Protein AF-A0A0K9FHQ9-F1 (afdb_monomer)

pLDDT: mean 81.81, std 12.91, range [49.12, 95.75]

InterPro domains:
  IPR025246 Transposase IS30-like HTH domain [PF13936] (34-62)
  IPR036388 Winged helix-like DNA-binding domain superfamily [G3DSA:1.10.10.10] (31-66)

Nearest PDB structures (foldseek):
  5cy1-assembly1_A  TM=9.011E-01  e=2.044E-01  Escherichia coli
  7vim-assembly1_A  TM=8.347E-01  e=3.493E-01  Edwardsiella piscicida
  4ldz-assembly1_B  TM=8.366E-01  e=3.493E-01  Bacillus subtilis subsp. subtilis str. 168
  3c57-assembly1_A  TM=8.627E-01  e=5.583E-01  Mycobacterium tuberculosis

Foldseek 3Di:
DDDDDDDDPDPPPPCPDADPVHDDDDDDDLVLLVVCVVVVDDLVVVCVVRVHDSVSSVVSVVVVVD

Secondary structure (DSSP, 8-state):
-------------------TT-SPPP---HHHHHHHHHTT--HHHHHHHHTS-HHHHHHHHHTT--

Organism: NCBI:txid582475

Radius of gyration: 22.37 Å; Cα contacts (8 Å, |Δi|>4): 21; chains: 1; bounding box: 34×65×37 Å

Sequence (66 aa):
MQIKFWKSKKENKEWRGGNSNGRPKVTINKSKLLHLKDAGKSNREIARILRVSEATIRRRLKDLEG

Solvent-accessible surface area (backbone atoms only — not comparable to full-atom values): 4504 Å² total; per-residue (Å²): 137,85,85,82,81,81,78,78,81,76,78,82,76,76,83,85,72,74,64,92,81,57,77,80,78,83,89,68,66,62,68,62,53,49,54,43,47,76,69,67,50,51,62,64,56,50,13,62,77,69,73,49,54,43,68,57,47,56,52,51,52,54,67,66,79,103

Mean predicted aligned error: 11.33 Å

Structure (mmCIF, N/CA/C/O backbone):
data_AF-A0A0K9FHQ9-F1
#
_entry.id   AF-A0A0K9FHQ9-F1
#
loop_
_atom_site.group_PDB
_atom_site.id
_atom_site.type_symbol
_atom_site.label_atom_id
_atom_site.label_alt_id
_atom_site.label_comp_id
_atom_site.label_asym_id
_atom_site.label_entity_id
_atom_site.label_seq_id
_atom_site.pdbx_PDB_ins_code
_atom_site.Cartn_x
_atom_site.Cartn_y
_atom_site.Cartn_z
_atom_site.occupancy
_atom_site.B_iso_or_equiv
_atom_site.auth_seq_id
_atom_site.auth_comp_id
_atom_site.auth_asym_id
_atom_site.auth_atom_id
_atom_site.pdbx_PDB_model_num
ATOM 1 N N . MET A 1 1 ? 19.823 -55.896 -24.851 1.00 49.12 1 MET A N 1
ATOM 2 C CA . MET A 1 1 ? 18.816 -54.814 -24.763 1.00 49.12 1 MET A CA 1
ATOM 3 C C . MET A 1 1 ? 19.540 -53.555 -24.294 1.00 49.12 1 MET A C 1
ATOM 5 O O . MET A 1 1 ? 20.011 -53.535 -23.168 1.00 49.12 1 MET A O 1
ATOM 9 N N . GLN A 1 2 ? 19.783 -52.583 -25.178 1.00 50.97 2 GLN A N 1
ATOM 10 C CA . GLN A 1 2 ? 20.687 -51.457 -24.899 1.00 50.97 2 GLN A CA 1
ATOM 11 C C . GLN A 1 2 ? 19.870 -50.206 -24.548 1.00 50.97 2 GLN A C 1
ATOM 13 O O . GLN A 1 2 ? 19.169 -49.657 -25.397 1.00 50.97 2 GLN A O 1
ATOM 18 N N . ILE A 1 3 ? 19.928 -49.781 -23.284 1.00 58.59 3 ILE A N 1
ATOM 19 C CA . ILE A 1 3 ? 19.208 -48.606 -22.777 1.00 58.59 3 ILE A CA 1
ATOM 20 C C . ILE A 1 3 ? 19.970 -47.353 -23.225 1.00 58.59 3 ILE A C 1
ATOM 22 O O . ILE A 1 3 ? 21.079 -47.087 -22.764 1.00 58.59 3 ILE A O 1
ATOM 26 N N . LYS A 1 4 ? 19.392 -46.585 -24.153 1.00 55.97 4 LYS A N 1
ATOM 27 C CA . LYS A 1 4 ? 19.947 -45.302 -24.603 1.00 55.97 4 LYS A CA 1
ATOM 28 C C . LYS A 1 4 ? 19.58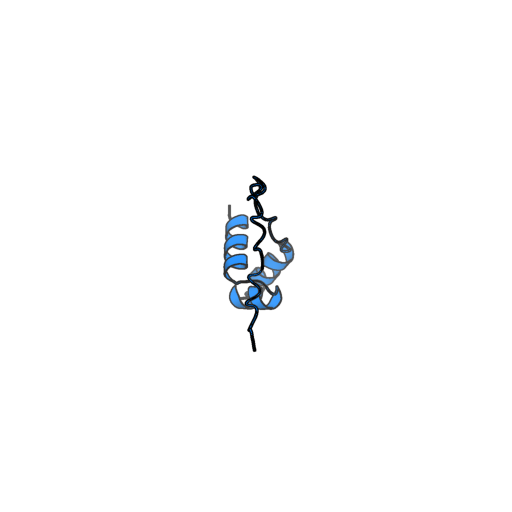5 -44.220 -23.584 1.00 55.97 4 LYS A C 1
ATOM 30 O O . LYS A 1 4 ? 18.443 -43.778 -23.524 1.00 55.97 4 LYS A O 1
ATOM 35 N N . PHE A 1 5 ? 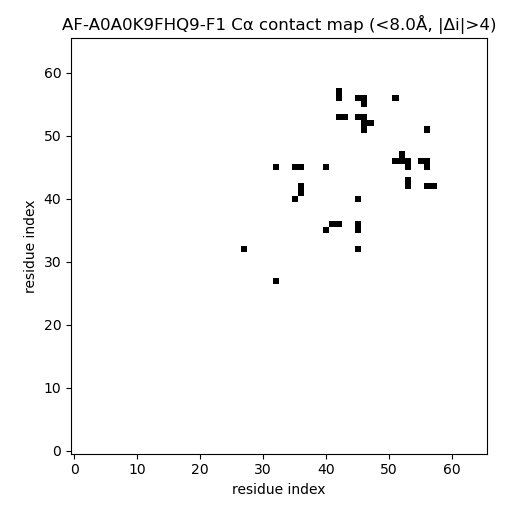20.560 -43.795 -22.784 1.00 59.00 5 PHE A N 1
ATOM 36 C CA . PHE A 1 5 ? 20.400 -42.670 -21.864 1.00 59.00 5 PHE A CA 1
ATOM 37 C C . PHE A 1 5 ? 20.414 -41.360 -22.665 1.00 59.00 5 PHE A C 1
ATOM 39 O O . PHE A 1 5 ? 21.463 -40.901 -23.122 1.00 59.00 5 PHE A O 1
ATOM 46 N N . TRP A 1 6 ? 19.240 -40.771 -22.900 1.00 63.66 6 TRP A N 1
ATOM 47 C CA . TRP A 1 6 ? 19.121 -39.529 -23.661 1.00 63.66 6 TRP A CA 1
ATOM 48 C C . TRP A 1 6 ? 19.507 -38.344 -22.768 1.00 63.66 6 TRP A C 1
ATOM 50 O O . TRP A 1 6 ? 18.724 -37.864 -21.951 1.00 63.66 6 TRP A O 1
ATOM 60 N N . LYS A 1 7 ? 20.755 -37.881 -22.883 1.00 61.91 7 LYS A N 1
ATOM 61 C CA . LYS A 1 7 ? 21.228 -36.694 -22.163 1.00 61.91 7 LYS A CA 1
ATOM 62 C C . LYS A 1 7 ? 20.642 -35.452 -22.842 1.00 61.91 7 LYS A C 1
ATOM 64 O O . LYS A 1 7 ? 21.107 -35.048 -23.906 1.00 61.91 7 LYS A O 1
ATOM 69 N N . SER A 1 8 ? 19.597 -34.879 -22.247 1.00 66.81 8 SER A N 1
ATOM 70 C CA . SER A 1 8 ? 19.001 -33.619 -22.703 1.00 66.81 8 SER A CA 1
ATOM 71 C C . SER A 1 8 ? 20.073 -32.522 -22.755 1.00 66.81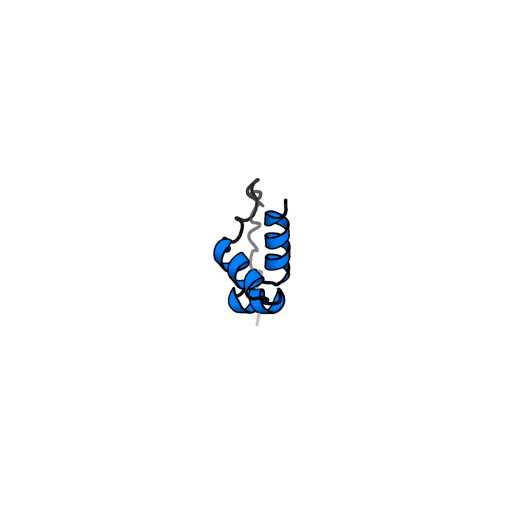 8 SER A C 1
ATOM 73 O O . SER A 1 8 ? 20.750 -32.255 -21.756 1.00 66.81 8 SER A O 1
ATOM 75 N N . LYS A 1 9 ? 20.265 -31.910 -23.931 1.00 63.56 9 LYS A N 1
ATOM 76 C CA . LYS A 1 9 ? 21.151 -30.752 -24.094 1.00 63.56 9 LYS A CA 1
ATOM 77 C C . LYS A 1 9 ? 20.502 -29.558 -23.398 1.00 63.56 9 LYS A C 1
ATOM 79 O O . LYS A 1 9 ? 19.561 -28.967 -23.916 1.00 63.56 9 LYS A O 1
ATOM 84 N N . LYS A 1 10 ? 21.013 -29.191 -22.224 1.00 65.81 10 LYS A N 1
ATOM 85 C CA . LYS 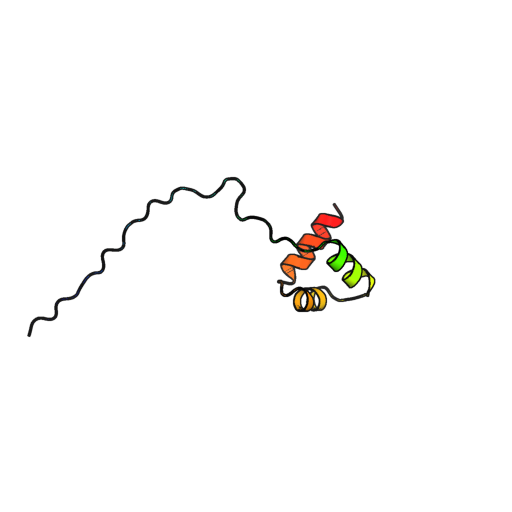A 1 10 ? 20.660 -27.927 -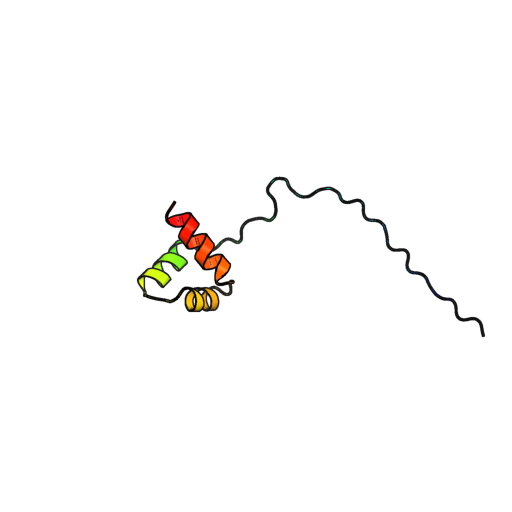21.574 1.00 65.81 10 LYS A CA 1
ATOM 86 C C . LYS A 1 10 ? 21.284 -26.796 -22.388 1.00 65.81 10 LYS A C 1
ATOM 88 O O . LYS A 1 10 ? 22.495 -26.601 -22.337 1.00 65.81 10 LYS A O 1
ATOM 93 N N . GLU A 1 11 ? 20.467 -26.098 -23.170 1.00 67.19 11 GLU A N 1
ATOM 94 C CA . GLU A 1 11 ? 20.893 -24.888 -23.869 1.00 67.19 11 GLU A CA 1
ATOM 95 C C . GLU A 1 11 ? 21.431 -23.879 -22.851 1.00 67.19 11 GLU A C 1
ATOM 97 O O . GLU A 1 11 ? 20.745 -23.491 -21.899 1.00 67.19 11 GLU A O 1
ATOM 102 N N . ASN A 1 12 ? 22.690 -23.488 -23.031 1.00 68.12 12 ASN A N 1
ATOM 103 C CA . ASN A 1 12 ? 23.352 -22.498 -22.202 1.00 68.12 12 ASN A CA 1
ATOM 104 C C . ASN A 1 12 ? 22.859 -21.115 -22.649 1.00 68.12 12 ASN A C 1
ATOM 106 O O . ASN A 1 12 ? 23.455 -20.482 -23.516 1.00 68.12 12 ASN A O 1
ATOM 110 N N . LYS A 1 13 ? 21.692 -20.691 -22.147 1.00 70.62 13 LYS A N 1
ATOM 111 C CA . LYS A 1 13 ? 21.182 -19.338 -22.400 1.00 70.62 13 LYS A CA 1
ATOM 112 C C . LYS A 1 13 ? 22.126 -18.339 -21.739 1.00 70.62 13 LYS A C 1
ATOM 114 O O . LYS A 1 13 ? 22.124 -18.213 -20.516 1.00 70.62 13 LYS A O 1
ATOM 119 N N . GLU A 1 14 ? 22.907 -17.638 -22.556 1.00 72.25 14 GLU A N 1
ATOM 120 C CA . GLU A 1 14 ? 23.732 -16.516 -22.116 1.00 72.25 14 GLU A CA 1
ATOM 121 C C . GLU A 1 14 ? 22.876 -15.500 -21.350 1.00 72.25 14 GLU A C 1
ATOM 123 O O . GLU A 1 14 ? 21.783 -15.109 -21.780 1.00 72.25 14 GLU A O 1
ATOM 128 N N . TRP A 1 15 ? 23.362 -15.096 -20.178 1.00 72.94 15 TRP A N 1
ATOM 129 C CA . TRP A 1 15 ? 22.681 -14.143 -19.312 1.00 72.94 15 TRP A CA 1
ATOM 130 C C . TRP A 1 15 ? 22.750 -12.755 -19.959 1.00 72.94 15 TRP A C 1
ATOM 132 O O . TRP A 1 15 ? 23.784 -12.098 -19.926 1.00 72.94 15 TRP A O 1
ATOM 142 N N . ARG A 1 16 ? 21.649 -12.288 -20.559 1.00 74.62 16 ARG A N 1
ATOM 143 C CA . ARG A 1 16 ? 21.596 -11.016 -21.314 1.00 74.62 16 ARG A CA 1
ATOM 144 C C . ARG A 1 16 ? 21.571 -9.748 -20.443 1.00 74.62 16 ARG A C 1
ATOM 146 O O . ARG A 1 16 ? 21.237 -8.674 -20.932 1.00 74.62 16 ARG A O 1
ATOM 153 N N . GLY A 1 17 ? 21.907 -9.872 -19.159 1.00 71.56 17 GLY A N 1
ATOM 154 C CA . GLY A 1 17 ? 21.737 -8.810 -18.169 1.00 71.56 17 GLY A CA 1
ATOM 155 C C . GLY A 1 17 ? 20.268 -8.561 -17.800 1.00 71.56 17 GLY A C 1
ATOM 156 O O . GLY A 1 17 ? 19.338 -8.981 -18.488 1.00 71.56 17 GLY A O 1
ATOM 157 N N . GLY A 1 18 ? 20.056 -7.902 -16.660 1.00 73.00 18 GLY A N 1
ATOM 158 C CA . GLY A 1 18 ? 18.740 -7.437 -16.218 1.00 73.00 18 GLY A CA 1
ATOM 159 C C . GLY A 1 18 ? 18.549 -5.954 -16.530 1.00 73.00 18 GLY A C 1
ATOM 160 O O . GLY A 1 18 ? 19.518 -5.202 -16.556 1.00 73.00 18 GLY A O 1
ATOM 161 N N . ASN A 1 19 ? 17.299 -5.524 -16.730 1.00 77.38 19 ASN A N 1
ATOM 162 C CA . ASN A 1 19 ? 16.931 -4.104 -16.808 1.00 77.38 19 ASN A CA 1
ATOM 163 C C . ASN A 1 19 ? 17.597 -3.311 -15.666 1.00 77.38 19 ASN A C 1
ATOM 165 O O . ASN A 1 19 ? 17.456 -3.702 -14.505 1.00 77.38 19 ASN A O 1
ATOM 169 N N . SER A 1 20 ? 18.255 -2.189 -15.978 1.00 77.81 20 SER A N 1
ATOM 170 C CA . SER A 1 20 ? 18.873 -1.297 -14.982 1.00 77.81 20 SER A CA 1
ATOM 171 C C . SER A 1 20 ? 17.862 -0.779 -13.954 1.00 77.81 20 SER A C 1
ATOM 173 O O . SER A 1 20 ? 18.205 -0.571 -12.794 1.00 77.81 20 SER A O 1
ATOM 175 N N . ASN A 1 21 ? 16.591 -0.662 -14.346 1.00 80.38 21 ASN A N 1
ATOM 176 C CA . ASN A 1 21 ? 15.490 -0.263 -13.466 1.00 80.38 21 ASN A CA 1
ATOM 177 C C . ASN A 1 21 ? 14.878 -1.432 -12.665 1.00 80.38 21 ASN A C 1
ATOM 179 O O . ASN A 1 21 ? 13.931 -1.241 -11.900 1.00 80.38 21 ASN A O 1
ATOM 183 N N . GLY A 1 22 ? 15.394 -2.653 -12.834 1.00 82.69 22 GLY A N 1
ATOM 184 C CA . GLY A 1 22 ? 14.932 -3.849 -12.139 1.00 82.69 22 GLY A CA 1
ATOM 185 C C . GLY A 1 22 ? 13.502 -4.270 -12.497 1.00 82.69 22 GLY A C 1
ATOM 186 O O . GLY A 1 22 ? 12.966 -3.961 -13.566 1.00 82.69 22 GLY A O 1
ATOM 187 N N . ARG A 1 23 ? 12.880 -5.036 -11.592 1.00 79.06 23 ARG A N 1
ATOM 188 C CA . ARG A 1 23 ? 11.484 -5.479 -11.718 1.00 79.06 23 ARG A CA 1
ATOM 189 C C . ARG A 1 23 ? 10.544 -4.288 -11.476 1.00 79.06 23 ARG A C 1
ATOM 191 O O . ARG A 1 23 ? 10.688 -3.633 -10.440 1.00 79.06 23 ARG A O 1
ATOM 198 N N . PRO A 1 24 ? 9.545 -4.045 -12.345 1.00 78.56 24 PRO A N 1
ATOM 199 C CA . PRO A 1 24 ? 8.586 -2.964 -12.142 1.00 78.56 24 PRO A CA 1
ATOM 200 C C . PRO A 1 24 ? 7.886 -3.090 -10.782 1.00 78.56 24 PRO A C 1
ATOM 202 O O . PRO A 1 24 ? 7.521 -4.187 -10.343 1.00 78.56 24 PRO A O 1
ATOM 205 N N . LYS A 1 25 ? 7.716 -1.955 -10.091 1.00 78.56 25 LYS A N 1
ATOM 206 C CA . LYS A 1 25 ? 7.054 -1.913 -8.781 1.00 78.56 25 LYS A CA 1
ATOM 207 C C . LYS A 1 25 ? 5.592 -2.336 -8.937 1.00 78.56 25 LYS A C 1
ATOM 209 O O . LYS A 1 25 ? 4.880 -1.822 -9.788 1.00 78.56 25 LYS A O 1
ATOM 214 N N . VAL A 1 26 ? 5.126 -3.225 -8.058 1.00 78.62 26 VAL A N 1
ATOM 215 C CA . VAL A 1 26 ? 3.706 -3.609 -7.992 1.00 78.62 26 VAL A CA 1
ATOM 216 C C . VAL A 1 26 ? 2.862 -2.378 -7.665 1.00 78.62 26 VAL A C 1
ATOM 218 O O . VAL A 1 26 ? 3.043 -1.778 -6.603 1.00 78.62 26 VAL A O 1
ATOM 221 N N . THR A 1 27 ? 1.938 -1.997 -8.535 1.00 78.38 27 THR A N 1
ATOM 222 C CA . THR A 1 27 ? 1.057 -0.849 -8.309 1.00 78.38 27 THR A CA 1
ATOM 223 C C . THR A 1 27 ? 0.062 -1.191 -7.200 1.00 78.38 27 THR A C 1
ATOM 225 O O . THR A 1 27 ? -0.772 -2.075 -7.357 1.00 78.38 27 THR A O 1
ATOM 228 N N . ILE A 1 28 ? 0.171 -0.525 -6.048 1.00 81.69 28 ILE A N 1
ATOM 229 C CA . ILE A 1 28 ? -0.830 -0.611 -4.972 1.00 81.69 28 ILE A CA 1
ATOM 230 C C . ILE A 1 28 ? -1.518 0.742 -4.920 1.00 81.69 28 ILE A C 1
ATOM 232 O O . ILE A 1 28 ? -0.839 1.769 -4.926 1.00 81.69 28 ILE A O 1
ATOM 236 N N . ASN A 1 29 ? -2.849 0.735 -4.871 1.00 86.62 29 ASN A N 1
ATOM 237 C CA . ASN A 1 29 ? -3.631 1.954 -4.733 1.00 86.62 29 ASN A CA 1
ATOM 238 C C . ASN A 1 29 ? -3.354 2.583 -3.354 1.00 86.62 29 ASN A C 1
ATOM 240 O O . ASN A 1 29 ? -3.759 2.041 -2.324 1.00 86.62 29 ASN A O 1
ATOM 244 N N . LYS A 1 30 ? -2.628 3.707 -3.356 1.00 87.06 30 LYS A N 1
ATOM 245 C CA . LYS A 1 30 ? -2.207 4.435 -2.150 1.00 87.06 30 LYS A CA 1
ATOM 246 C C . LYS A 1 30 ? -3.401 4.951 -1.350 1.00 87.06 30 LYS A C 1
ATOM 248 O O . LYS A 1 30 ? -3.424 4.783 -0.138 1.00 87.06 30 LYS A O 1
ATOM 253 N N . SER A 1 31 ? -4.413 5.494 -2.024 1.00 88.06 31 SER A N 1
ATOM 254 C CA . SER A 1 31 ? -5.628 5.993 -1.375 1.00 88.06 31 SER A CA 1
ATOM 255 C C . SER A 1 31 ? -6.327 4.871 -0.614 1.00 88.06 31 SER A C 1
ATOM 257 O O . SER A 1 31 ? -6.639 5.013 0.561 1.00 88.06 31 SER A O 1
ATOM 259 N N . LYS A 1 32 ? -6.474 3.695 -1.238 1.00 90.44 32 LYS A N 1
ATOM 260 C CA . LYS A 1 32 ? -7.073 2.523 -0.580 1.00 90.44 32 LYS A CA 1
ATOM 261 C C . LYS A 1 32 ? -6.261 2.049 0.630 1.00 90.44 32 LYS A C 1
ATOM 263 O O . LYS A 1 32 ? -6.848 1.589 1.603 1.00 90.44 32 LYS A O 1
ATOM 268 N N . LEU A 1 33 ? -4.932 2.154 0.574 1.00 91.25 33 LEU A N 1
ATOM 269 C CA . LEU A 1 33 ? -4.059 1.818 1.698 1.00 91.25 33 LEU A CA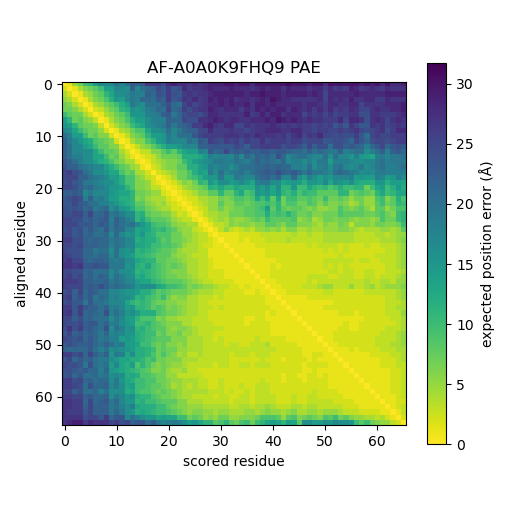 1
ATOM 270 C C . LEU A 1 33 ? -4.278 2.759 2.892 1.00 91.25 33 LEU A C 1
ATOM 272 O O . LEU A 1 33 ? -4.434 2.272 4.009 1.00 91.25 33 LEU A O 1
ATOM 276 N N . LEU A 1 34 ? -4.313 4.071 2.641 1.00 91.00 34 LEU A N 1
ATOM 277 C CA . LEU A 1 34 ? -4.548 5.095 3.663 1.00 91.00 34 LEU A CA 1
ATOM 278 C C . LEU A 1 34 ? -5.938 4.952 4.283 1.00 91.00 34 LEU A C 1
ATOM 280 O O . LEU A 1 34 ? -6.031 4.784 5.489 1.00 91.00 34 LEU A O 1
ATOM 284 N N . HIS A 1 35 ? -6.990 4.833 3.467 1.00 93.88 35 HIS A N 1
ATOM 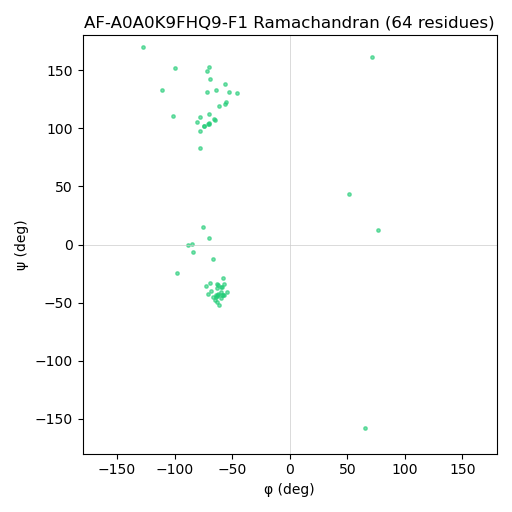285 C CA . HIS A 1 35 ? -8.353 4.623 3.969 1.00 93.88 35 HIS A CA 1
ATOM 286 C C . HIS A 1 35 ? -8.474 3.408 4.896 1.00 93.88 35 HIS A C 1
ATOM 288 O O . HIS A 1 35 ? -9.170 3.461 5.906 1.00 93.88 35 HIS A O 1
ATOM 294 N N . LEU A 1 36 ? -7.803 2.295 4.573 1.00 92.69 36 LEU A N 1
ATOM 295 C CA . LEU A 1 36 ? -7.811 1.117 5.442 1.00 92.69 36 LEU A CA 1
ATOM 296 C C . LEU A 1 36 ? -7.040 1.358 6.745 1.00 92.69 36 LEU A C 1
ATOM 298 O O . LEU A 1 36 ? -7.408 0.799 7.778 1.00 92.69 36 LEU A O 1
ATOM 302 N N . LYS A 1 37 ? -5.977 2.165 6.701 1.00 92.19 37 LYS A N 1
ATOM 303 C CA . LYS A 1 37 ? -5.201 2.520 7.885 1.00 92.19 37 LYS A CA 1
ATOM 304 C C . LYS A 1 37 ? -5.975 3.466 8.801 1.00 92.19 37 LYS A C 1
ATOM 306 O O . LYS A 1 37 ? -6.017 3.209 10.001 1.00 92.19 37 LYS A O 1
ATOM 311 N N . ASP A 1 38 ? -6.650 4.456 8.228 1.00 93.00 38 ASP A N 1
ATOM 312 C CA . ASP A 1 38 ? -7.539 5.387 8.931 1.00 93.00 38 ASP A CA 1
ATOM 313 C C . ASP A 1 38 ? -8.737 4.656 9.549 1.00 93.00 38 ASP A C 1
ATOM 315 O O . ASP A 1 38 ? -9.155 4.958 10.661 1.00 93.00 38 ASP A O 1
ATOM 319 N N . ALA A 1 39 ? -9.229 3.604 8.884 1.00 93.94 39 ALA A N 1
ATOM 320 C CA . ALA A 1 39 ? -10.229 2.687 9.433 1.00 93.94 39 ALA A CA 1
ATOM 321 C C . ALA A 1 39 ? -9.700 1.786 10.575 1.00 93.94 39 ALA A C 1
ATOM 323 O O . ALA A 1 39 ? -10.400 0.872 11.012 1.00 93.94 39 ALA A O 1
ATOM 324 N N . GLY A 1 40 ? -8.459 1.984 11.033 1.00 95.75 40 GLY A N 1
ATOM 325 C CA . GLY A 1 40 ? -7.862 1.269 12.162 1.00 95.75 40 GLY A CA 1
ATOM 326 C C . GLY A 1 40 ? -7.408 -0.159 11.854 1.00 95.75 40 GLY A C 1
ATOM 327 O O . GLY A 1 40 ? -7.112 -0.920 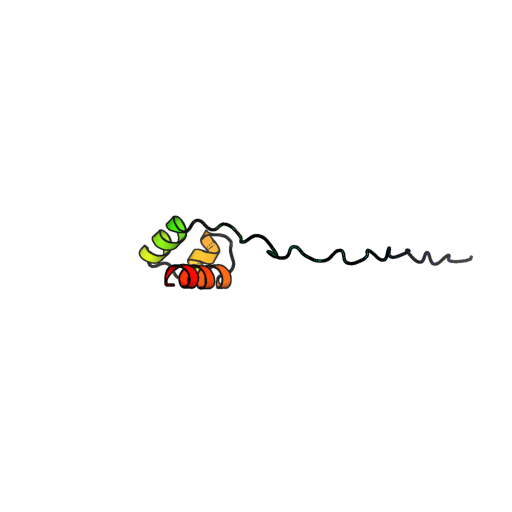12.775 1.00 95.75 40 GLY A O 1
ATOM 328 N N . LYS A 1 41 ? -7.336 -0.567 10.578 1.00 95.19 41 LYS A N 1
ATOM 329 C CA . LYS A 1 41 ? -6.929 -1.935 10.223 1.00 95.19 41 LYS A CA 1
ATOM 330 C C . LYS A 1 41 ? -5.452 -2.191 10.514 1.00 95.19 41 LYS A C 1
ATOM 332 O O . LYS A 1 41 ? -4.569 -1.362 10.262 1.00 95.19 41 LYS A O 1
ATOM 337 N N . SER A 1 42 ? -5.162 -3.404 10.981 1.00 95.25 42 SER A N 1
ATOM 338 C CA . SER A 1 42 ? -3.786 -3.869 11.144 1.00 95.25 42 SER A CA 1
ATOM 339 C C . SER A 1 42 ? -3.120 -4.107 9.786 1.00 95.25 42 SER A C 1
ATOM 341 O O . SER A 1 42 ? -3.766 -4.468 8.801 1.00 95.25 42 SER A O 1
ATOM 343 N N . ASN A 1 43 ? -1.793 -3.978 9.725 1.00 94.44 43 ASN A N 1
ATOM 344 C CA . ASN A 1 43 ? -1.044 -4.183 8.478 1.00 94.44 43 ASN A CA 1
ATOM 345 C C . ASN A 1 43 ? -1.279 -5.587 7.886 1.00 94.44 43 ASN A C 1
ATOM 347 O O . ASN A 1 43 ? -1.344 -5.747 6.666 1.00 94.44 43 ASN A O 1
ATOM 351 N N . ARG A 1 44 ? -1.465 -6.594 8.751 1.00 95.38 44 ARG A N 1
ATOM 352 C CA . ARG A 1 44 ? -1.768 -7.977 8.366 1.00 95.38 44 ARG A CA 1
ATOM 353 C C . ARG A 1 44 ? -3.161 -8.124 7.749 1.00 95.38 44 ARG A C 1
ATOM 355 O O . ARG A 1 44 ? -3.316 -8.858 6.776 1.00 95.38 44 ARG A O 1
ATOM 362 N N . GLU A 1 45 ? -4.173 -7.432 8.271 1.00 95.38 45 GLU A N 1
ATOM 363 C CA . GLU A 1 45 ? -5.510 -7.410 7.660 1.00 95.38 45 GLU A CA 1
ATOM 364 C C . GLU A 1 45 ? -5.493 -6.711 6.304 1.00 95.38 45 GLU A C 1
ATOM 366 O O . GLU A 1 45 ? -6.025 -7.241 5.332 1.00 95.38 45 GLU A O 1
ATOM 371 N N . ILE A 1 46 ? -4.822 -5.562 6.216 1.00 94.19 46 ILE A N 1
ATOM 372 C CA . ILE A 1 46 ? -4.661 -4.814 4.966 1.00 94.19 46 ILE A CA 1
ATOM 373 C C . ILE A 1 46 ? -3.993 -5.695 3.902 1.00 94.19 46 ILE A C 1
ATOM 375 O O . ILE A 1 46 ? -4.447 -5.747 2.759 1.00 94.19 46 ILE A O 1
ATOM 379 N N . ALA A 1 47 ? -2.955 -6.441 4.284 1.00 94.31 47 ALA A N 1
ATOM 380 C CA . ALA A 1 47 ? -2.267 -7.387 3.413 1.00 94.31 47 ALA A CA 1
ATOM 381 C C . ALA A 1 47 ? -3.208 -8.479 2.873 1.00 94.31 47 ALA A C 1
ATOM 383 O O . ALA A 1 47 ? -3.198 -8.764 1.675 1.00 94.31 47 ALA A O 1
ATOM 384 N N . ARG A 1 48 ? -4.079 -9.037 3.727 1.00 94.88 48 ARG A N 1
ATOM 385 C CA . ARG A 1 48 ? -5.103 -10.015 3.317 1.00 94.88 48 ARG A CA 1
ATOM 386 C C . ARG A 1 48 ? -6.126 -9.408 2.355 1.00 94.88 48 ARG A C 1
ATOM 388 O O . ARG A 1 48 ? -6.418 -10.017 1.331 1.00 94.88 48 ARG A O 1
ATOM 395 N N . ILE A 1 49 ? -6.625 -8.207 2.652 1.00 92.38 49 ILE A N 1
ATOM 396 C CA . ILE A 1 49 ? -7.615 -7.493 1.826 1.00 92.38 49 ILE A CA 1
ATOM 397 C C . ILE A 1 49 ? -7.045 -7.180 0.438 1.00 92.38 49 ILE A C 1
ATOM 399 O O . ILE A 1 49 ? -7.720 -7.360 -0.573 1.00 92.38 49 ILE A O 1
ATOM 403 N N . LEU A 1 50 ? -5.793 -6.724 0.382 1.00 89.69 50 LEU A N 1
ATOM 404 C CA . LEU A 1 50 ? -5.122 -6.331 -0.857 1.00 89.69 50 LEU A CA 1
ATOM 405 C C . LEU A 1 50 ? -4.400 -7.494 -1.557 1.00 89.69 50 LEU A C 1
ATOM 407 O O . LEU A 1 50 ? -3.820 -7.281 -2.617 1.00 89.69 50 LEU A O 1
ATOM 411 N N . ARG A 1 51 ? -4.448 -8.711 -0.993 1.00 90.88 51 ARG A N 1
ATOM 412 C CA . ARG A 1 51 ? -3.769 -9.922 -1.495 1.00 90.88 51 ARG A CA 1
ATOM 413 C C . ARG A 1 51 ? -2.273 -9.713 -1.758 1.00 90.88 51 ARG A C 1
ATOM 415 O O . ARG A 1 51 ? -1.729 -10.159 -2.765 1.00 90.88 51 ARG A O 1
ATOM 422 N N . VAL A 1 52 ? -1.597 -9.036 -0.835 1.00 91.19 52 VAL A N 1
ATOM 423 C CA . VAL A 1 52 ? -0.149 -8.785 -0.884 1.00 91.19 52 VAL A CA 1
ATOM 424 C C . VAL A 1 52 ? 0.515 -9.227 0.413 1.00 91.19 52 VAL A C 1
ATOM 426 O O . VAL A 1 52 ? -0.152 -9.535 1.395 1.00 91.19 52 VAL A O 1
ATOM 429 N N . SER A 1 53 ? 1.847 -9.257 0.431 1.00 93.25 53 SER A N 1
ATOM 430 C CA . SER A 1 53 ? 2.577 -9.525 1.669 1.00 93.25 53 SER A CA 1
ATOM 431 C C . SER A 1 53 ? 2.501 -8.335 2.629 1.00 93.25 53 SER A C 1
ATOM 433 O O . SER A 1 53 ? 2.494 -7.174 2.211 1.00 93.25 53 SER A O 1
ATOM 435 N N . GLU A 1 54 ? 2.532 -8.613 3.929 1.00 94.56 54 GLU A N 1
ATOM 436 C CA . GLU A 1 54 ? 2.603 -7.576 4.962 1.00 94.56 54 GLU A CA 1
ATOM 437 C C . GLU A 1 54 ? 3.861 -6.705 4.819 1.00 94.56 54 GLU A C 1
ATOM 439 O O . GLU A 1 54 ? 3.807 -5.486 4.984 1.00 94.56 54 GLU A O 1
ATOM 444 N N . ALA A 1 55 ? 4.984 -7.308 4.414 1.00 93.75 55 ALA A N 1
ATOM 445 C CA . ALA A 1 55 ? 6.213 -6.577 4.121 1.00 93.75 55 ALA A CA 1
ATOM 446 C C . ALA A 1 55 ? 6.011 -5.533 3.010 1.00 93.75 55 ALA A C 1
ATOM 448 O O . ALA A 1 55 ? 6.567 -4.437 3.088 1.00 93.75 55 ALA A O 1
ATOM 449 N N . THR A 1 56 ? 5.185 -5.837 2.002 1.00 92.19 56 THR A N 1
ATOM 450 C CA . THR A 1 56 ? 4.819 -4.878 0.955 1.00 92.19 56 THR A CA 1
ATOM 451 C C . THR A 1 56 ? 4.035 -3.703 1.534 1.00 92.19 56 THR A C 1
ATOM 453 O O . THR A 1 56 ? 4.352 -2.565 1.204 1.00 92.19 56 THR A O 1
ATOM 456 N N . ILE A 1 57 ? 3.075 -3.949 2.430 1.00 93.12 57 ILE A N 1
ATOM 457 C CA . ILE A 1 57 ? 2.299 -2.893 3.099 1.00 93.12 57 ILE A CA 1
ATOM 458 C C . ILE A 1 57 ? 3.206 -1.978 3.925 1.00 93.12 57 ILE A C 1
ATOM 460 O O . ILE A 1 57 ? 3.203 -0.767 3.722 1.00 93.12 57 ILE A O 1
ATOM 464 N N . ARG A 1 58 ? 4.044 -2.554 4.794 1.00 92.62 58 ARG A N 1
ATOM 465 C CA . ARG A 1 58 ? 4.973 -1.798 5.647 1.00 92.62 58 ARG A CA 1
ATOM 466 C C . ARG A 1 58 ? 5.919 -0.920 4.830 1.00 92.62 58 ARG A C 1
ATOM 468 O O . ARG A 1 58 ? 6.130 0.239 5.164 1.00 92.62 58 ARG A O 1
ATOM 475 N N . ARG A 1 59 ? 6.466 -1.463 3.738 1.00 91.38 59 ARG A N 1
ATOM 476 C CA . ARG A 1 59 ? 7.359 -0.719 2.842 1.00 91.38 59 ARG A CA 1
ATOM 477 C C . ARG A 1 59 ? 6.641 0.459 2.177 1.00 91.38 59 ARG A C 1
ATOM 479 O O . ARG A 1 59 ? 7.232 1.517 2.049 1.00 91.38 59 ARG A O 1
ATOM 486 N N . ARG A 1 60 ? 5.367 0.294 1.805 1.00 89.62 60 ARG A N 1
ATOM 487 C CA . ARG A 1 60 ? 4.569 1.370 1.196 1.00 89.62 60 ARG A CA 1
ATOM 488 C C . ARG A 1 60 ? 4.159 2.457 2.170 1.00 89.62 60 ARG A C 1
ATOM 490 O O . ARG A 1 60 ? 4.119 3.600 1.750 1.00 89.62 60 ARG A O 1
ATOM 497 N N . LEU A 1 61 ? 3.869 2.113 3.421 1.00 89.19 61 LEU A N 1
ATOM 498 C CA . LEU A 1 61 ? 3.625 3.118 4.458 1.00 89.19 61 LEU A CA 1
ATOM 499 C C . LEU A 1 61 ? 4.887 3.954 4.699 1.00 89.19 61 LEU A C 1
ATOM 501 O O . LEU A 1 61 ? 4.816 5.173 4.674 1.00 89.19 61 LEU A O 1
ATOM 505 N N . LYS A 1 62 ? 6.057 3.307 4.778 1.00 90.25 62 LYS A N 1
ATOM 506 C CA . LYS A 1 62 ? 7.342 4.012 4.892 1.00 90.25 62 LYS A CA 1
ATOM 507 C C . LYS A 1 62 ? 7.624 4.946 3.707 1.00 90.25 62 LYS A C 1
ATOM 509 O O . LYS A 1 62 ? 8.111 6.044 3.912 1.00 90.25 62 LYS A O 1
ATOM 514 N N . ASP A 1 63 ? 7.305 4.521 2.482 1.00 87.50 63 ASP A N 1
ATOM 515 C CA . ASP A 1 63 ? 7.448 5.359 1.279 1.00 87.50 63 ASP A CA 1
ATOM 516 C C . ASP A 1 63 ? 6.480 6.574 1.260 1.00 87.50 63 ASP A C 1
ATOM 518 O 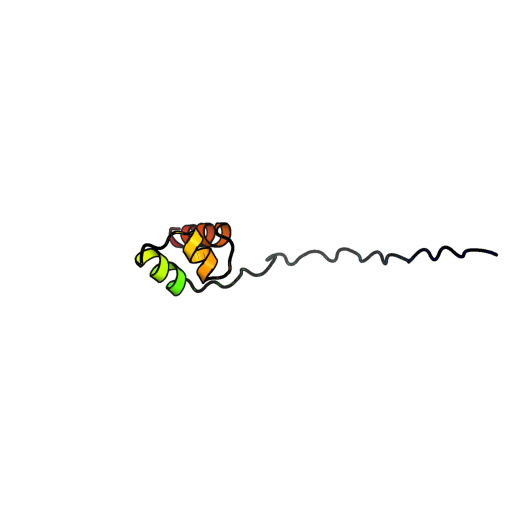O . ASP A 1 63 ? 6.617 7.423 0.383 1.00 87.50 63 ASP A O 1
ATOM 522 N N . LEU A 1 64 ? 5.463 6.629 2.137 1.00 82.31 64 LEU A N 1
ATOM 523 C CA . LEU A 1 64 ? 4.501 7.743 2.250 1.00 82.31 64 LEU A CA 1
ATOM 524 C C . LEU A 1 64 ? 4.843 8.729 3.375 1.00 82.31 64 LEU A C 1
ATOM 526 O O . LEU A 1 64 ? 4.401 9.869 3.312 1.00 82.31 64 LEU A O 1
ATOM 530 N N . GLU A 1 65 ? 5.575 8.287 4.399 1.00 76.25 65 GLU A N 1
ATOM 531 C CA . GLU A 1 65 ? 6.041 9.125 5.518 1.00 76.25 65 GLU A CA 1
ATOM 532 C C . GLU A 1 65 ? 7.342 9.886 5.195 1.00 76.25 65 GLU A C 1
ATOM 534 O O . GLU A 1 65 ? 7.800 10.681 6.014 1.00 76.25 65 GLU A O 1
ATOM 539 N N . GLY A 1 66 ? 7.952 9.602 4.038 1.00 55.84 66 GLY A N 1
ATOM 540 C CA . GLY A 1 66 ? 9.202 10.206 3.567 1.00 55.84 66 GLY A CA 1
ATOM 541 C C . GLY A 1 66 ? 9.011 11.401 2.650 1.00 55.84 66 GLY A C 1
ATOM 542 O O . GLY A 1 66 ? 8.000 11.432 1.912 1.00 55.84 66 GLY A O 1
#